Protein AF-A0A920RS33-F1 (afdb_monomer_lite)

Sequence (136 aa):
MRPFPQVVPEKVPYDQFARELVTAKGSTWKNGATVIHRDRPLTVEIGSSVSQLFLGVRLECAKCHHHPFEVWSQDDFFGFAAFFARVGHNGGLSPPISGGEELIYPKTVGVTPTWPDGGKRVAPGLAGRPVDHRSR

Radius of gyration: 17.18 Å; chains: 1; bounding box: 30×36×59 Å

Foldseek 3Di:
DDDDPPPPPPDDDLVNVLCCLLVDWFKCVVTVSCVLCLQQVQLLRSLQVSCCPRVVDRLVVQCQHDDLPALHHNLQSQLSSQVCQQWDKDDPPDRPPPVDMITTDGHPDGDRDDRPVRDDRRHRDHPSHNDPPPDD

Structure (mmCIF, N/CA/C/O backbone):
data_AF-A0A920RS33-F1
#
_entry.id   AF-A0A920RS33-F1
#
loop_
_atom_site.group_PDB
_atom_site.id
_atom_site.type_symbol
_atom_site.label_atom_id
_atom_site.label_alt_id
_atom_site.label_comp_id
_atom_site.label_asym_id
_atom_site.label_entity_id
_atom_site.label_seq_id
_atom_site.pdbx_PDB_ins_code
_atom_site.Cartn_x
_atom_site.Cartn_y
_atom_site.Cartn_z
_atom_site.occupancy
_atom_site.B_iso_or_equiv
_atom_site.auth_seq_id
_atom_site.auth_comp_id
_atom_site.auth_asym_id
_atom_site.auth_atom_id
_atom_site.pdbx_PDB_model_num
ATOM 1 N N . MET A 1 1 ? -2.711 -11.294 34.866 1.00 44.75 1 MET A N 1
ATOM 2 C CA . MET A 1 1 ? -2.501 -11.079 33.418 1.00 44.75 1 MET A CA 1
ATOM 3 C C . MET A 1 1 ? -3.534 -11.921 32.674 1.00 44.75 1 MET A C 1
ATOM 5 O O . MET A 1 1 ? -3.509 -13.131 32.850 1.00 44.75 1 MET A O 1
ATOM 9 N N . ARG A 1 2 ? -4.495 -11.334 31.948 1.00 34.12 2 ARG A N 1
ATOM 10 C CA . ARG A 1 2 ? -5.402 -12.119 31.084 1.00 34.12 2 ARG A CA 1
ATOM 11 C C . ARG A 1 2 ? -4.708 -12.326 29.727 1.00 34.12 2 ARG A C 1
ATOM 13 O O . ARG A 1 2 ? -4.130 -11.357 29.238 1.00 34.12 2 ARG A O 1
ATOM 20 N N . PRO A 1 3 ? -4.715 -13.536 29.145 1.00 44.06 3 PRO A N 1
ATOM 21 C CA . PRO A 1 3 ? -4.121 -13.775 27.834 1.00 44.06 3 PRO A CA 1
ATOM 22 C C . PRO A 1 3 ? -4.881 -12.983 26.764 1.00 44.06 3 PRO A C 1
ATOM 24 O O . PRO A 1 3 ? -6.105 -12.858 26.831 1.00 44.06 3 PRO A O 1
ATOM 27 N N . PHE A 1 4 ? -4.155 -12.433 25.789 1.00 44.94 4 PHE A N 1
ATOM 28 C CA . PHE A 1 4 ? -4.766 -11.823 24.612 1.00 44.94 4 PHE A CA 1
ATOM 29 C C . PHE A 1 4 ? -5.555 -12.902 23.860 1.00 44.94 4 PHE A C 1
ATOM 31 O O . PHE A 1 4 ? -4.963 -13.934 23.525 1.00 44.94 4 PHE A O 1
ATOM 38 N N . PRO A 1 5 ? -6.860 -12.714 23.596 1.00 46.19 5 PRO A N 1
ATOM 39 C CA . PRO A 1 5 ? -7.606 -13.667 22.792 1.00 46.19 5 PRO A CA 1
ATOM 40 C C . PRO A 1 5 ? -6.964 -13.731 21.405 1.00 46.19 5 PRO A C 1
ATOM 42 O O . PRO A 1 5 ? -6.885 -12.731 20.693 1.00 46.19 5 PRO A O 1
ATOM 45 N N . GLN A 1 6 ? -6.464 -14.910 21.042 1.00 51.12 6 GLN A N 1
ATOM 46 C CA . GLN A 1 6 ? -6.019 -15.219 19.690 1.00 51.12 6 GLN A CA 1
ATOM 47 C C . GLN A 1 6 ? -7.276 -15.307 18.816 1.00 51.12 6 GLN A C 1
ATOM 49 O O . GLN A 1 6 ? -7.865 -16.373 18.666 1.00 51.12 6 GLN A O 1
ATOM 54 N N . VAL A 1 7 ? -7.747 -14.175 18.294 1.00 51.66 7 VAL A N 1
ATOM 55 C CA . VAL A 1 7 ? -8.838 -14.159 17.314 1.00 51.66 7 VAL A CA 1
ATOM 56 C C . VAL A 1 7 ? -8.221 -14.382 15.938 1.00 51.66 7 VAL A C 1
ATOM 58 O O . VAL A 1 7 ? -8.079 -13.455 15.149 1.00 51.66 7 VAL A O 1
ATOM 61 N N . VAL A 1 8 ? -7.812 -15.617 15.659 1.00 54.25 8 VAL A N 1
ATOM 62 C CA . VAL A 1 8 ? -7.704 -16.084 14.275 1.00 54.25 8 VAL A CA 1
ATOM 63 C C . VAL A 1 8 ? -8.907 -16.997 14.084 1.00 54.25 8 VAL A C 1
ATOM 65 O O . VAL A 1 8 ? -8.882 -18.130 14.564 1.00 54.25 8 VAL A O 1
ATOM 68 N N . PRO A 1 9 ? -10.016 -16.507 13.502 1.00 55.97 9 PRO A N 1
ATOM 69 C CA . PRO A 1 9 ? -11.164 -17.358 13.258 1.00 55.97 9 PRO A CA 1
ATOM 70 C C . PRO A 1 9 ? -10.711 -18.479 12.327 1.00 55.97 9 PRO A C 1
ATOM 72 O O . PRO A 1 9 ? -10.144 -18.224 11.267 1.00 55.97 9 PRO A O 1
ATOM 75 N N . GLU A 1 10 ? -10.974 -19.717 12.722 1.00 64.06 10 GLU A N 1
ATOM 76 C CA . GLU A 1 10 ? -10.460 -20.944 12.100 1.00 64.06 10 GLU A CA 1
ATOM 77 C C . GLU A 1 10 ? -10.916 -21.147 10.633 1.00 64.06 10 GLU A C 1
ATOM 79 O O . GLU A 1 10 ? -10.614 -22.170 10.027 1.00 64.06 10 GLU A O 1
ATOM 84 N N . LYS A 1 11 ? -11.668 -20.196 10.046 1.00 75.56 11 LYS A N 1
ATOM 85 C CA . LYS A 1 11 ? -12.292 -20.277 8.713 1.00 75.56 11 LYS A CA 1
ATOM 86 C C . LYS A 1 11 ? -12.509 -18.914 8.029 1.00 75.56 11 LYS A C 1
ATOM 88 O O . LYS A 1 11 ? -13.571 -18.698 7.452 1.00 75.56 11 LYS A O 1
ATOM 93 N N . VAL A 1 12 ? -11.563 -17.972 8.089 1.00 84.56 12 VAL A N 1
ATOM 94 C CA . VAL A 1 12 ? -11.638 -16.778 7.216 1.00 84.56 12 VAL A CA 1
ATOM 95 C C . VAL A 1 12 ? -11.041 -17.129 5.848 1.00 84.56 12 VAL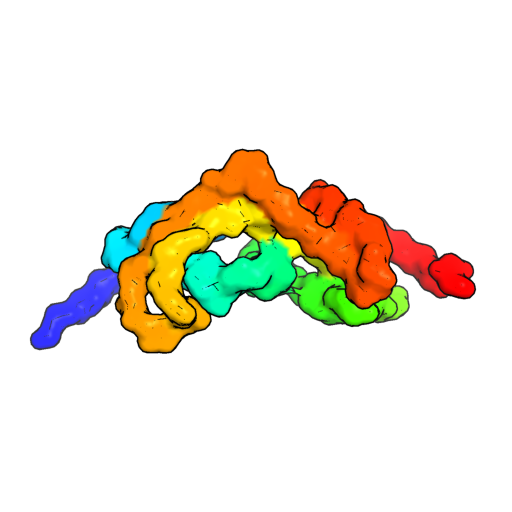 A C 1
ATOM 97 O O . VAL A 1 12 ? -9.876 -17.531 5.797 1.00 84.56 12 VAL A O 1
ATOM 100 N N . PRO A 1 13 ? -11.790 -16.999 4.736 1.00 93.19 13 PRO A N 1
ATOM 101 C CA . PRO A 1 13 ? -11.219 -17.112 3.399 1.00 93.19 13 PRO A CA 1
ATOM 102 C C . PRO A 1 13 ? -10.048 -16.144 3.217 1.00 93.19 13 PRO A C 1
ATOM 104 O O . PRO A 1 13 ? -10.088 -15.007 3.688 1.00 93.19 13 PRO A O 1
ATOM 107 N N . TYR A 1 14 ? -8.993 -16.585 2.533 1.00 90.19 14 TYR A N 1
ATOM 108 C CA . TYR A 1 14 ? -7.769 -15.794 2.397 1.00 90.19 14 TYR A CA 1
ATOM 109 C C . TYR A 1 14 ? -8.014 -14.413 1.770 1.00 90.19 14 TYR A C 1
ATOM 111 O O . TYR A 1 14 ? -7.447 -13.421 2.223 1.00 90.19 14 TYR A O 1
ATOM 119 N N . ASP A 1 15 ? -8.896 -14.327 0.771 1.00 92.88 15 ASP A N 1
ATOM 120 C CA . ASP A 1 15 ? -9.267 -13.067 0.125 1.00 92.88 15 ASP A CA 1
ATOM 121 C C . ASP A 1 15 ? -9.949 -12.106 1.104 1.00 92.88 15 ASP A C 1
ATOM 123 O O . ASP A 1 15 ? -9.680 -10.905 1.082 1.00 92.88 15 ASP A O 1
ATOM 127 N N . GLN A 1 16 ? -10.798 -12.630 1.991 1.00 92.75 16 GLN A N 1
ATOM 128 C CA . GLN A 1 16 ? -11.452 -11.841 3.021 1.00 92.75 16 GLN A CA 1
ATOM 129 C C . GLN A 1 16 ? -10.429 -11.339 4.039 1.00 92.75 16 GLN A C 1
ATOM 131 O O . GLN A 1 16 ? -10.413 -10.146 4.330 1.00 92.75 16 GLN A O 1
ATOM 136 N N . PHE A 1 17 ? -9.541 -12.213 4.515 1.00 91.94 17 PHE A N 1
ATOM 137 C CA . PHE A 1 17 ? -8.476 -11.841 5.445 1.00 91.94 17 PHE A CA 1
ATOM 138 C C . PHE A 1 17 ? -7.562 -10.753 4.859 1.00 91.94 17 PHE A C 1
ATOM 140 O O . PHE A 1 17 ? -7.340 -9.713 5.483 1.00 91.94 17 PHE A O 1
ATOM 147 N N . ALA A 1 18 ? -7.080 -10.948 3.628 1.00 93.94 18 ALA A N 1
ATOM 148 C CA . ALA A 1 18 ? -6.235 -9.978 2.940 1.00 93.94 18 ALA A CA 1
ATOM 149 C C . ALA A 1 18 ? -6.972 -8.650 2.717 1.00 93.94 18 ALA A C 1
ATOM 151 O O . ALA A 1 18 ? -6.421 -7.582 2.984 1.00 93.94 18 ALA A O 1
ATOM 152 N N . ARG A 1 19 ? -8.239 -8.698 2.282 1.00 93.81 19 ARG A N 1
ATOM 153 C CA . ARG A 1 19 ? -9.066 -7.503 2.077 1.00 93.81 19 ARG A CA 1
ATOM 154 C C . ARG A 1 19 ? -9.264 -6.730 3.377 1.00 93.81 19 ARG A C 1
ATOM 156 O O . ARG A 1 19 ? -9.119 -5.510 3.366 1.00 93.81 19 ARG A O 1
ATOM 163 N N . GLU A 1 20 ? -9.569 -7.408 4.479 1.00 93.44 20 GLU A N 1
ATOM 164 C CA . GLU A 1 20 ? -9.777 -6.778 5.788 1.00 93.44 20 GLU A CA 1
ATOM 165 C C . GLU A 1 20 ? -8.518 -6.059 6.288 1.00 93.44 20 GLU A C 1
ATOM 167 O O . GLU A 1 20 ? -8.617 -4.929 6.767 1.00 93.44 20 GLU A O 1
ATOM 172 N N . LEU A 1 21 ? -7.334 -6.655 6.108 1.00 93.62 21 LEU A N 1
ATOM 173 C CA . LEU A 1 21 ? -6.067 -6.029 6.492 1.00 93.62 21 LEU A CA 1
ATOM 174 C C . LEU A 1 21 ? -5.671 -4.878 5.560 1.00 93.62 21 LEU A C 1
ATOM 176 O O . LEU A 1 21 ? -5.396 -3.771 6.019 1.00 93.62 21 LEU A O 1
ATOM 180 N N . VAL A 1 22 ? -5.671 -5.105 4.244 1.00 94.31 22 VAL A N 1
ATOM 181 C CA . VAL A 1 22 ? -5.216 -4.112 3.255 1.00 94.31 22 VAL A CA 1
ATOM 182 C C . VAL A 1 22 ? -6.122 -2.880 3.239 1.00 94.31 22 VAL A C 1
ATOM 184 O O . VAL A 1 22 ? -5.640 -1.764 3.049 1.00 94.31 22 VAL A O 1
ATOM 187 N N . THR A 1 23 ? -7.425 -3.047 3.480 1.00 94.19 23 THR A N 1
ATOM 188 C CA . THR A 1 23 ? -8.399 -1.938 3.473 1.00 94.19 23 THR A CA 1
ATOM 189 C C . THR A 1 23 ? -8.712 -1.381 4.866 1.00 94.19 23 THR A C 1
ATOM 191 O O . THR A 1 23 ? -9.617 -0.551 5.008 1.00 94.19 23 THR A O 1
ATOM 194 N N . ALA A 1 24 ? -7.966 -1.805 5.894 1.00 94.38 24 ALA A N 1
ATOM 195 C CA . ALA A 1 24 ? -8.161 -1.354 7.265 1.00 94.38 24 ALA A CA 1
ATOM 196 C C . ALA A 1 24 ? -8.089 0.177 7.379 1.00 94.38 24 ALA A C 1
ATOM 198 O O . ALA A 1 24 ? -7.178 0.828 6.869 1.00 94.38 24 ALA A O 1
ATOM 199 N N . LYS A 1 2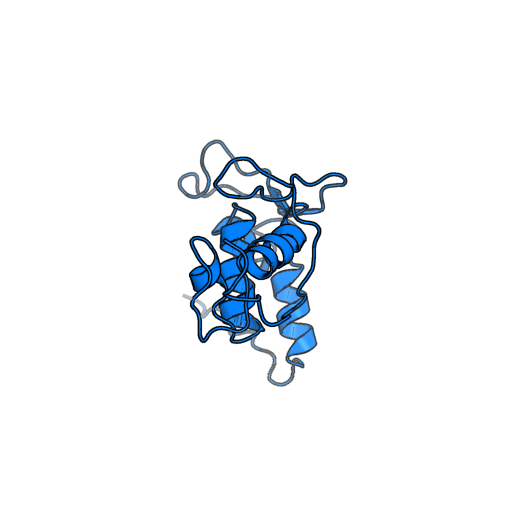5 ? -9.060 0.750 8.092 1.00 94.19 25 LYS A N 1
ATOM 200 C CA . LYS A 1 25 ? -9.199 2.192 8.324 1.00 94.19 25 LYS A CA 1
ATOM 201 C C . LYS A 1 25 ? -9.675 2.480 9.746 1.00 94.19 25 LYS A C 1
ATOM 203 O O . LYS A 1 25 ? -10.148 1.581 10.448 1.00 94.19 25 LYS A O 1
ATOM 208 N N . GLY A 1 26 ? -9.613 3.746 10.136 1.00 93.00 26 GLY A N 1
ATOM 209 C CA . GLY A 1 26 ? -9.982 4.229 11.459 1.00 93.00 26 GLY A CA 1
ATOM 210 C C . GLY A 1 26 ? -8.781 4.331 12.392 1.00 93.00 26 GLY A C 1
ATOM 211 O O . GLY A 1 26 ? -7.647 4.473 11.948 1.00 93.00 26 GLY A O 1
ATOM 212 N N . SER A 1 27 ? -9.063 4.303 13.690 1.00 91.00 27 SER A N 1
ATOM 213 C CA . SER A 1 27 ? -8.077 4.511 14.750 1.00 91.00 27 SER A CA 1
ATOM 214 C C . SER A 1 27 ? -7.152 3.314 14.933 1.00 91.00 27 SER A C 1
ATOM 216 O O . SER A 1 27 ? -7.624 2.184 15.065 1.00 91.00 27 SER A O 1
ATOM 218 N N . THR A 1 28 ? -5.855 3.583 15.061 1.00 88.50 28 THR A N 1
ATOM 219 C CA . THR A 1 28 ? -4.830 2.594 15.429 1.00 88.50 28 THR A CA 1
ATOM 220 C C . THR A 1 28 ? -4.989 2.036 16.840 1.00 88.50 28 THR A C 1
ATOM 222 O O . THR A 1 28 ? -4.454 0.970 17.133 1.00 88.50 28 THR A O 1
ATOM 225 N N . TRP A 1 29 ? -5.764 2.691 17.706 1.00 88.94 29 TRP A N 1
ATOM 226 C CA . TRP A 1 29 ? -6.082 2.195 19.049 1.00 88.94 29 TRP A CA 1
ATOM 227 C C . TRP A 1 29 ? -7.324 1.304 19.074 1.00 88.94 29 TRP A C 1
ATOM 229 O O . TRP A 1 29 ? -7.438 0.423 19.923 1.00 88.94 29 TRP A O 1
ATOM 239 N N . LYS A 1 30 ? -8.265 1.525 18.150 1.00 90.44 30 LYS A N 1
ATOM 240 C CA . LYS A 1 30 ? -9.531 0.775 18.087 1.00 90.44 30 LYS A CA 1
ATOM 241 C C . LYS A 1 30 ? -9.508 -0.356 17.065 1.00 90.44 30 LYS A C 1
ATOM 243 O O . LYS A 1 30 ? -10.246 -1.323 17.215 1.00 90.44 30 LYS A O 1
ATOM 248 N N . ASN A 1 31 ? -8.687 -0.232 16.026 1.00 91.06 31 ASN A N 1
ATOM 249 C CA . ASN A 1 31 ? -8.568 -1.195 14.943 1.00 91.06 31 ASN A CA 1
ATOM 250 C C . ASN A 1 31 ? -7.093 -1.542 14.700 1.00 91.06 31 ASN A C 1
ATOM 252 O O . ASN A 1 31 ? -6.405 -0.863 13.937 1.00 91.06 31 ASN A O 1
ATOM 256 N N . GLY A 1 32 ? -6.622 -2.633 15.307 1.00 88.50 32 GLY A N 1
ATOM 257 C CA . GLY A 1 32 ? -5.228 -3.076 15.191 1.00 88.50 32 GLY A CA 1
ATOM 258 C C . GLY A 1 32 ? -4.780 -3.387 13.758 1.00 88.50 32 GLY A C 1
ATOM 259 O O . GLY A 1 32 ? -3.602 -3.239 13.450 1.00 88.50 32 GLY A O 1
ATOM 260 N N . ALA A 1 33 ? -5.701 -3.728 12.849 1.00 90.69 33 ALA A N 1
ATOM 261 C CA . ALA A 1 33 ? -5.365 -3.975 11.445 1.00 90.69 33 ALA A CA 1
ATOM 262 C C . ALA A 1 33 ? -4.811 -2.724 10.737 1.00 90.69 33 ALA A C 1
ATOM 264 O O . ALA A 1 33 ? -4.040 -2.842 9.791 1.00 90.69 33 ALA A O 1
ATOM 265 N N . THR A 1 34 ? -5.144 -1.519 11.218 1.00 90.56 34 THR A N 1
ATOM 266 C CA . THR A 1 34 ? -4.650 -0.253 10.642 1.00 90.56 34 THR A CA 1
ATOM 267 C C . THR A 1 34 ? -3.149 -0.029 10.847 1.00 90.56 34 THR A C 1
ATOM 269 O O . THR A 1 34 ? -2.559 0.807 10.160 1.00 90.56 34 THR A O 1
ATOM 272 N N . VAL A 1 35 ? -2.503 -0.798 11.734 1.00 87.44 35 VAL A N 1
ATOM 273 C CA . VAL A 1 35 ? -1.056 -0.715 11.992 1.00 87.44 35 VAL A CA 1
ATOM 274 C C . VAL A 1 35 ? -0.230 -1.022 10.739 1.00 87.44 35 VAL A C 1
ATOM 276 O O . VAL A 1 35 ? 0.847 -0.453 10.580 1.00 87.44 35 VAL A O 1
ATOM 279 N N . ILE A 1 36 ? -0.759 -1.827 9.807 1.00 88.19 36 ILE A N 1
ATOM 280 C CA . ILE A 1 36 ? -0.093 -2.100 8.525 1.00 88.19 36 ILE A CA 1
ATOM 281 C C . ILE A 1 36 ? 0.214 -0.812 7.747 1.00 88.19 36 ILE A C 1
ATOM 283 O O . ILE A 1 36 ? 1.272 -0.706 7.135 1.00 88.19 36 ILE A O 1
ATOM 287 N N . HIS A 1 37 ? -0.680 0.180 7.821 1.00 89.19 37 HIS A N 1
ATOM 288 C CA . HIS A 1 37 ? -0.515 1.481 7.174 1.00 89.19 37 HIS A CA 1
ATOM 289 C C . HIS A 1 37 ? 0.321 2.424 8.041 1.00 89.19 37 HIS A C 1
ATOM 291 O O . HIS A 1 37 ? 1.176 3.131 7.520 1.00 89.19 37 HIS A O 1
ATOM 297 N N . ARG A 1 38 ? 0.122 2.408 9.366 1.00 83.38 38 ARG A N 1
ATOM 298 C CA . ARG A 1 38 ? 0.861 3.259 10.317 1.00 83.38 38 ARG A CA 1
ATOM 299 C C . ARG A 1 38 ? 2.377 3.073 10.218 1.00 83.38 38 ARG A C 1
ATOM 301 O O . ARG A 1 38 ? 3.119 4.047 10.176 1.00 83.38 38 ARG A O 1
ATOM 308 N N . ASP A 1 39 ? 2.832 1.822 10.191 1.00 79.38 39 ASP A N 1
ATOM 309 C CA . ASP A 1 39 ? 4.264 1.503 10.212 1.00 79.38 39 ASP A CA 1
ATOM 310 C C . ASP A 1 39 ? 4.925 1.669 8.831 1.00 79.38 39 ASP A C 1
ATOM 312 O O . ASP A 1 39 ? 6.149 1.605 8.732 1.00 79.38 39 ASP A O 1
ATOM 316 N N . ARG A 1 40 ? 4.125 1.866 7.771 1.00 81.25 40 ARG A N 1
ATOM 317 C C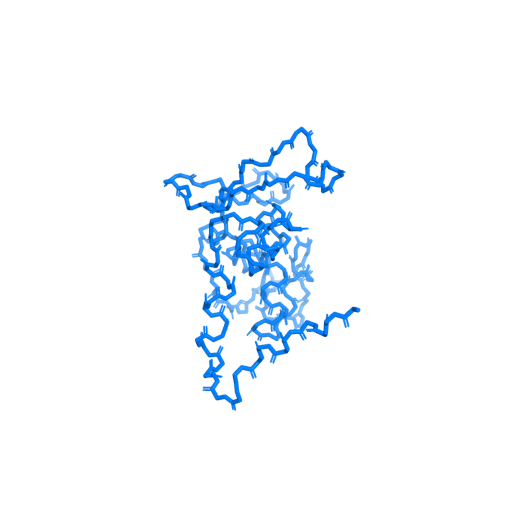A . ARG A 1 40 ? 4.546 1.999 6.366 1.00 81.25 40 ARG A CA 1
ATOM 318 C C . ARG A 1 40 ? 3.856 3.199 5.699 1.00 81.25 40 ARG A C 1
ATOM 320 O O . ARG A 1 40 ? 3.103 3.016 4.741 1.00 81.25 40 ARG A O 1
ATOM 327 N N . PRO A 1 41 ? 4.080 4.431 6.188 1.00 77.69 41 PRO A N 1
ATOM 328 C CA . PRO A 1 41 ? 3.328 5.604 5.742 1.00 77.69 41 PRO A CA 1
ATOM 329 C C . PRO A 1 41 ? 3.661 6.024 4.301 1.00 77.69 41 PRO A C 1
ATOM 331 O O . PRO A 1 41 ? 2.910 6.782 3.684 1.00 77.69 41 PRO A O 1
ATOM 334 N N . LEU A 1 42 ? 4.789 5.564 3.744 1.00 86.38 42 LEU A N 1
ATOM 335 C CA . LEU A 1 42 ? 5.149 5.840 2.358 1.00 86.38 42 LEU A CA 1
ATOM 336 C C . LEU A 1 42 ? 4.461 4.856 1.408 1.00 86.38 42 LEU A C 1
ATOM 338 O O . LEU A 1 42 ? 4.579 3.641 1.549 1.00 86.38 42 LEU A O 1
ATOM 342 N N . THR A 1 43 ? 3.849 5.389 0.351 1.00 89.25 43 THR A N 1
ATOM 343 C CA . THR A 1 43 ? 3.146 4.644 -0.708 1.00 89.25 43 THR A CA 1
ATOM 344 C C . THR A 1 43 ? 3.940 3.446 -1.255 1.00 89.25 43 THR A C 1
ATOM 346 O O . THR A 1 43 ? 3.391 2.370 -1.487 1.00 89.25 43 THR A O 1
ATOM 349 N N . VAL A 1 44 ? 5.254 3.611 -1.435 1.00 90.38 44 VAL A N 1
ATOM 350 C CA . VAL A 1 44 ? 6.156 2.559 -1.934 1.00 90.38 44 VAL A CA 1
ATOM 351 C C . VAL A 1 44 ? 6.487 1.494 -0.886 1.00 90.38 44 VAL A C 1
ATOM 353 O O . VAL A 1 44 ? 6.728 0.342 -1.242 1.00 90.38 44 VAL A O 1
ATOM 356 N N . GLU A 1 45 ? 6.480 1.842 0.401 1.00 91.81 45 GLU A N 1
ATOM 357 C CA . GLU A 1 45 ? 6.771 0.908 1.493 1.00 91.81 45 GLU A CA 1
ATOM 358 C C . GLU A 1 45 ? 5.594 -0.032 1.731 1.00 91.81 45 GLU A C 1
ATOM 360 O O . GLU A 1 45 ? 5.787 -1.247 1.778 1.00 91.81 45 GLU A O 1
ATOM 365 N N . ILE A 1 46 ? 4.374 0.511 1.811 1.00 92.69 46 ILE A N 1
ATOM 366 C CA . ILE A 1 46 ? 3.166 -0.306 1.947 1.00 92.69 46 ILE A CA 1
ATOM 367 C C . ILE A 1 46 ? 2.944 -1.179 0.706 1.00 92.69 46 ILE A C 1
ATOM 369 O O . ILE A 1 46 ? 2.637 -2.360 0.848 1.00 92.69 46 ILE A O 1
ATOM 373 N N . GLY A 1 47 ? 3.199 -0.663 -0.504 1.00 93.31 47 GLY A N 1
ATOM 374 C CA . GLY A 1 47 ? 3.162 -1.467 -1.730 1.00 93.31 47 GLY A CA 1
ATOM 375 C C . GLY A 1 47 ? 4.164 -2.629 -1.701 1.00 93.31 47 GLY A C 1
ATOM 376 O O . GLY A 1 47 ? 3.820 -3.768 -2.022 1.00 93.31 47 GLY A O 1
ATOM 377 N N . SER A 1 48 ? 5.388 -2.389 -1.229 1.00 94.12 48 SER A N 1
ATOM 378 C CA . SER A 1 48 ? 6.386 -3.456 -1.057 1.00 94.12 48 SER A CA 1
ATOM 379 C C . SER A 1 48 ? 5.908 -4.512 -0.055 1.00 94.12 48 SER A C 1
ATOM 381 O O . SER A 1 48 ? 5.925 -5.705 -0.353 1.00 94.12 48 SER A O 1
ATOM 383 N N . SER A 1 49 ? 5.394 -4.089 1.104 1.00 94.38 49 SER A N 1
ATOM 384 C CA . SER A 1 49 ? 4.871 -5.007 2.119 1.00 94.38 49 SER A CA 1
ATOM 385 C C . SER A 1 49 ? 3.677 -5.817 1.623 1.00 94.38 49 SER A C 1
ATOM 387 O O . SER A 1 49 ? 3.658 -7.030 1.807 1.00 94.38 49 SER A O 1
ATOM 389 N N . VAL A 1 50 ? 2.696 -5.187 0.971 1.00 95.12 50 VAL A N 1
ATOM 390 C CA . VAL A 1 50 ? 1.494 -5.888 0.502 1.00 95.12 50 VAL A CA 1
ATOM 391 C C . VAL A 1 50 ? 1.823 -6.871 -0.619 1.00 95.12 50 VAL A C 1
ATOM 393 O O . VAL A 1 50 ? 1.317 -7.992 -0.595 1.00 95.12 50 VAL A O 1
ATOM 396 N N . SER A 1 51 ? 2.700 -6.505 -1.559 1.00 94.81 51 SER A N 1
ATOM 397 C CA . SER A 1 51 ? 3.123 -7.432 -2.620 1.00 94.81 51 SER A CA 1
ATOM 398 C C . SER A 1 51 ? 3.802 -8.676 -2.045 1.00 94.81 51 SER A C 1
ATOM 400 O O . SER A 1 51 ? 3.438 -9.800 -2.395 1.00 94.81 51 SER A O 1
ATOM 402 N N . GLN A 1 52 ? 4.708 -8.497 -1.084 1.00 94.38 52 GLN A N 1
ATOM 403 C CA . GLN A 1 52 ? 5.415 -9.618 -0.480 1.00 94.38 52 GLN A CA 1
ATOM 404 C C . GLN A 1 52 ? 4.508 -10.476 0.414 1.00 94.38 52 GLN A C 1
ATOM 406 O O . GLN A 1 52 ? 4.575 -11.701 0.343 1.00 94.38 52 GLN A O 1
ATOM 411 N N . LEU A 1 53 ? 3.678 -9.855 1.257 1.00 93.44 53 LEU A N 1
ATOM 412 C CA . LEU A 1 53 ? 2.871 -10.562 2.259 1.00 93.44 53 LEU A CA 1
ATOM 413 C C . LEU A 1 53 ? 1.628 -11.233 1.668 1.00 93.44 53 LEU A C 1
ATOM 415 O O . LEU A 1 53 ? 1.255 -12.309 2.130 1.00 93.44 53 LEU A O 1
ATOM 419 N N . PHE A 1 54 ? 0.986 -10.606 0.675 1.00 94.38 54 PHE A N 1
ATOM 420 C CA . PHE A 1 54 ? -0.315 -11.061 0.174 1.00 94.38 54 PHE A CA 1
ATOM 421 C C . PHE A 1 54 ? -0.305 -11.586 -1.261 1.00 94.38 54 PHE A C 1
ATOM 423 O O . PHE A 1 54 ? -1.207 -12.325 -1.642 1.00 94.38 54 PHE A O 1
ATOM 430 N N . LEU A 1 55 ? 0.698 -11.223 -2.063 1.00 92.31 55 LEU A N 1
ATOM 431 C CA . LEU A 1 55 ? 0.826 -11.721 -3.438 1.00 92.31 55 LEU A CA 1
ATOM 432 C C . LEU A 1 55 ? 1.966 -12.735 -3.587 1.00 92.31 55 LEU A C 1
ATOM 434 O O . LEU A 1 55 ? 2.050 -13.406 -4.609 1.00 92.31 55 LEU A O 1
ATOM 438 N N . GLY A 1 56 ? 2.854 -12.844 -2.592 1.00 92.69 56 GLY A N 1
ATOM 439 C CA . GLY A 1 56 ? 4.055 -13.679 -2.678 1.00 92.69 56 GLY A CA 1
ATOM 440 C C . GLY A 1 56 ? 5.084 -13.165 -3.694 1.00 92.69 56 GLY A C 1
ATOM 441 O O . GLY A 1 56 ? 5.981 -13.909 -4.081 1.00 92.69 56 GLY A O 1
ATOM 442 N N . VAL A 1 57 ? 4.972 -11.903 -4.122 1.00 91.44 57 VAL A N 1
ATOM 443 C CA . VAL A 1 57 ? 5.829 -11.286 -5.143 1.00 91.44 57 VAL A CA 1
ATOM 444 C C . VAL A 1 57 ? 6.721 -10.228 -4.503 1.00 91.44 57 VAL A C 1
ATOM 446 O O . VAL A 1 57 ? 6.243 -9.332 -3.813 1.00 91.44 57 VAL A O 1
ATOM 449 N N . ARG A 1 58 ? 8.031 -10.290 -4.759 1.00 91.25 58 ARG A N 1
ATOM 450 C CA . ARG A 1 58 ? 8.998 -9.289 -4.282 1.00 91.25 58 ARG A CA 1
ATOM 451 C C . ARG A 1 58 ? 9.178 -8.170 -5.308 1.00 91.25 58 ARG A C 1
ATOM 453 O O . ARG A 1 58 ? 10.188 -8.119 -6.001 1.00 91.25 58 ARG A O 1
ATOM 460 N N . LEU A 1 59 ? 8.216 -7.249 -5.384 1.00 92.25 59 LEU A N 1
ATOM 461 C CA . LEU A 1 59 ? 8.310 -6.112 -6.313 1.00 92.25 59 LEU A CA 1
ATOM 462 C C . LEU A 1 59 ? 9.427 -5.120 -5.944 1.00 92.25 59 LEU A C 1
ATOM 464 O O . LEU A 1 59 ? 9.915 -4.406 -6.813 1.00 92.25 59 LEU A O 1
ATOM 468 N N . GLU A 1 60 ? 9.859 -5.075 -4.678 1.00 91.38 60 GLU A N 1
ATOM 469 C CA . GLU A 1 60 ? 10.879 -4.130 -4.195 1.00 91.38 60 GLU A CA 1
ATOM 470 C C . GLU A 1 60 ? 12.208 -4.218 -4.964 1.00 91.38 60 GLU A C 1
ATOM 472 O O . GLU A 1 60 ? 12.893 -3.209 -5.120 1.00 91.38 60 GLU A O 1
ATOM 477 N N . CYS A 1 61 ? 12.546 -5.381 -5.531 1.00 90.56 61 CYS A N 1
ATOM 478 C CA . CYS A 1 61 ? 13.722 -5.538 -6.389 1.00 90.56 61 CYS A CA 1
ATOM 479 C C . CYS A 1 61 ? 13.678 -4.605 -7.613 1.00 90.56 61 CYS A C 1
ATOM 481 O O . CYS A 1 61 ? 14.701 -4.039 -7.993 1.00 90.56 61 CYS A O 1
ATOM 483 N N . ALA A 1 62 ? 12.487 -4.381 -8.179 1.00 89.75 62 ALA A N 1
ATOM 484 C CA . ALA A 1 62 ? 12.284 -3.530 -9.348 1.00 89.75 62 ALA A CA 1
ATOM 485 C C . ALA A 1 62 ? 12.252 -2.022 -9.024 1.00 89.75 62 ALA A C 1
ATOM 487 O O . ALA A 1 62 ? 12.305 -1.191 -9.936 1.00 89.75 62 ALA A O 1
ATOM 488 N N . LYS A 1 63 ? 12.231 -1.645 -7.734 1.00 88.75 63 LYS A N 1
ATOM 489 C CA . LYS A 1 63 ? 12.201 -0.246 -7.266 1.00 88.75 63 LYS A CA 1
ATOM 490 C C . LYS A 1 63 ? 13.318 0.605 -7.862 1.00 88.75 63 LYS A C 1
ATOM 492 O O . LYS A 1 63 ? 13.098 1.769 -8.179 1.00 88.75 63 LYS A O 1
ATOM 497 N N . CYS A 1 64 ? 14.511 0.025 -7.984 1.00 86.69 64 CYS A N 1
ATOM 498 C CA . CYS A 1 64 ? 15.710 0.740 -8.420 1.00 86.69 64 CYS A CA 1
ATOM 499 C C . CYS A 1 64 ? 16.096 0.404 -9.863 1.00 86.69 64 CYS A C 1
ATOM 501 O O . CYS A 1 64 ? 16.494 1.295 -10.610 1.00 86.69 64 CYS A O 1
ATOM 503 N N . HIS A 1 65 ? 15.953 -0.855 -10.281 1.00 86.38 65 HIS A N 1
ATOM 504 C CA . HIS A 1 65 ? 16.193 -1.282 -11.658 1.00 86.38 65 HIS A CA 1
ATOM 505 C C . HIS A 1 65 ? 15.451 -2.583 -11.964 1.00 86.38 65 HIS A C 1
ATOM 507 O O . HIS A 1 65 ? 15.185 -3.380 -11.074 1.00 86.38 65 HIS A O 1
ATOM 513 N N . HIS A 1 66 ? 15.159 -2.817 -13.240 1.00 81.00 66 HIS A N 1
ATOM 514 C CA . HIS A 1 66 ? 14.626 -4.092 -13.700 1.00 81.00 66 HIS A CA 1
ATOM 515 C C . HIS A 1 66 ? 15.760 -5.108 -13.890 1.00 81.00 66 HIS A C 1
ATOM 517 O O . HIS A 1 66 ? 16.752 -4.805 -14.556 1.00 81.00 66 HIS A O 1
ATOM 523 N N . HIS A 1 67 ? 15.620 -6.301 -13.313 1.00 82.50 67 HIS A N 1
ATOM 524 C CA . HIS A 1 67 ? 16.565 -7.391 -13.532 1.00 82.50 67 HIS A CA 1
ATOM 525 C C . HIS A 1 67 ? 16.215 -8.135 -14.836 1.00 82.50 67 HIS A C 1
ATOM 527 O O . HIS A 1 67 ? 15.046 -8.454 -15.021 1.00 82.50 67 HIS A O 1
ATOM 533 N N . PRO A 1 68 ? 17.177 -8.483 -15.714 1.00 82.38 68 PRO A N 1
ATOM 534 C CA . PRO A 1 68 ? 16.886 -9.060 -17.037 1.00 82.38 68 PRO A CA 1
ATOM 535 C C . PRO A 1 68 ? 16.074 -10.364 -17.048 1.00 82.38 68 PRO A C 1
ATOM 537 O O . PRO A 1 68 ? 15.477 -10.704 -18.061 1.00 82.38 68 PRO A O 1
ATOM 540 N N . PHE A 1 69 ? 16.079 -11.116 -15.946 1.00 82.94 69 PHE A N 1
ATOM 541 C CA . PHE A 1 69 ? 15.341 -12.382 -15.814 1.00 82.94 69 PHE A CA 1
ATOM 542 C C . PHE A 1 69 ? 14.065 -12.265 -14.976 1.00 82.94 69 PHE A C 1
ATOM 544 O O . PHE A 1 69 ? 13.450 -13.275 -14.651 1.00 82.94 69 PHE A O 1
ATOM 551 N N . GLU A 1 70 ? 13.700 -11.050 -14.581 1.00 84.62 70 GLU A N 1
ATOM 552 C CA . GLU A 1 70 ? 12.477 -10.781 -13.837 1.00 84.62 70 GLU A CA 1
ATOM 553 C C . GLU A 1 70 ? 11.354 -10.408 -14.815 1.00 84.62 70 GLU A C 1
ATOM 555 O O . GLU A 1 70 ? 11.611 -9.891 -15.898 1.00 84.62 70 GLU A O 1
ATOM 560 N N . VAL A 1 71 ? 10.099 -10.671 -14.456 1.00 86.94 71 VAL A N 1
ATOM 561 C CA . VAL A 1 71 ? 8.931 -10.256 -15.255 1.00 86.94 71 VAL A CA 1
ATOM 562 C C . VAL A 1 71 ? 8.397 -8.894 -14.818 1.00 86.94 71 VAL A C 1
ATOM 564 O O . VAL A 1 71 ? 7.725 -8.214 -15.588 1.00 86.94 71 VAL A O 1
ATOM 567 N N . TRP A 1 72 ? 8.715 -8.483 -13.590 1.00 88.31 72 TRP A N 1
ATOM 568 C CA . TRP A 1 72 ? 8.271 -7.226 -12.997 1.00 88.31 72 TRP A CA 1
ATOM 569 C C . TRP A 1 72 ? 9.206 -6.069 -13.339 1.00 88.31 72 TRP A C 1
ATOM 571 O O . TRP A 1 72 ? 10.395 -6.059 -13.005 1.00 88.31 72 TRP A O 1
ATOM 581 N N . SER A 1 73 ? 8.647 -5.060 -13.994 1.00 87.44 73 SER A N 1
ATOM 582 C CA . SER A 1 73 ? 9.322 -3.810 -14.318 1.00 87.44 73 SER A CA 1
ATOM 583 C C . SER A 1 73 ? 9.322 -2.826 -13.150 1.00 87.44 73 SER A C 1
ATOM 585 O O . SER A 1 73 ? 8.579 -2.951 -12.174 1.00 87.44 73 SER A O 1
ATOM 587 N N . GLN A 1 74 ? 10.131 -1.777 -13.285 1.00 87.12 74 GLN A N 1
ATOM 588 C CA . GLN A 1 74 ? 10.045 -0.626 -12.393 1.00 87.12 74 GLN A CA 1
ATOM 589 C C . GLN A 1 74 ? 8.671 0.067 -12.482 1.00 87.12 74 GLN A C 1
ATOM 591 O O . GLN A 1 74 ? 8.149 0.520 -11.463 1.00 87.12 74 GLN A O 1
ATOM 596 N N . ASP A 1 75 ? 8.044 0.077 -13.665 1.00 86.44 75 ASP A N 1
ATOM 597 C CA . ASP A 1 75 ? 6.675 0.573 -13.839 1.00 86.44 75 ASP A CA 1
ATOM 598 C C . ASP A 1 75 ? 5.660 -0.266 -13.054 1.00 86.44 75 ASP A C 1
ATOM 600 O O . ASP A 1 75 ? 4.747 0.296 -12.457 1.00 86.44 75 ASP A O 1
ATOM 604 N N . ASP A 1 76 ? 5.838 -1.587 -12.977 1.00 89.38 76 ASP A N 1
ATOM 605 C CA . ASP A 1 76 ? 4.980 -2.459 -12.168 1.00 89.38 76 ASP A CA 1
ATOM 606 C C . ASP A 1 76 ? 5.144 -2.173 -10.674 1.00 89.38 76 ASP A C 1
ATOM 608 O O . ASP A 1 76 ? 4.156 -2.131 -9.942 1.00 89.38 76 ASP A O 1
ATOM 612 N N . PHE A 1 77 ? 6.373 -1.920 -10.211 1.00 91.56 77 PHE A N 1
ATOM 613 C CA . PHE A 1 77 ? 6.613 -1.538 -8.820 1.00 91.56 77 PHE A CA 1
ATOM 614 C C . PHE A 1 77 ? 5.883 -0.237 -8.458 1.00 91.56 77 PHE A C 1
ATOM 616 O O . PHE A 1 77 ? 5.116 -0.193 -7.490 1.00 91.56 77 PHE A O 1
ATOM 623 N N . PHE A 1 78 ? 6.098 0.829 -9.234 1.00 90.31 78 PHE A N 1
ATOM 624 C CA . PHE A 1 78 ? 5.493 2.130 -8.946 1.00 90.31 78 PHE A CA 1
ATOM 625 C C . PHE A 1 78 ? 3.987 2.154 -9.225 1.00 90.31 78 PHE A C 1
ATOM 627 O O . PHE A 1 78 ? 3.244 2.796 -8.480 1.00 90.31 78 PHE A O 1
ATOM 634 N N . GLY A 1 79 ? 3.523 1.416 -10.233 1.00 91.06 79 GLY A N 1
ATOM 635 C CA . GLY A 1 79 ? 2.107 1.223 -10.529 1.00 91.06 79 GLY A CA 1
ATOM 636 C C . GLY A 1 79 ? 1.394 0.460 -9.420 1.00 91.06 79 GLY A C 1
ATOM 637 O O . GLY A 1 79 ? 0.306 0.855 -9.003 1.00 91.06 79 GLY A O 1
ATOM 638 N N . PHE A 1 80 ? 2.019 -0.568 -8.847 1.00 92.88 80 PHE A N 1
ATOM 639 C CA . PHE A 1 80 ? 1.446 -1.258 -7.698 1.00 92.88 80 PHE A CA 1
ATOM 640 C C . PHE A 1 80 ? 1.408 -0.361 -6.461 1.00 92.88 80 PHE A C 1
ATOM 642 O O . PHE A 1 80 ? 0.377 -0.240 -5.799 1.00 92.88 80 PHE A O 1
ATOM 649 N N . ALA A 1 81 ? 2.512 0.330 -6.172 1.00 92.62 81 ALA A N 1
ATOM 650 C CA . ALA A 1 81 ? 2.566 1.282 -5.072 1.00 92.62 81 ALA A CA 1
ATOM 651 C C . ALA A 1 81 ? 1.474 2.359 -5.209 1.00 92.62 81 ALA A C 1
ATOM 653 O O . ALA A 1 81 ? 0.830 2.711 -4.223 1.00 92.62 81 ALA A O 1
ATOM 654 N N . ALA A 1 82 ? 1.183 2.837 -6.423 1.00 92.38 82 ALA A N 1
ATOM 655 C CA . ALA A 1 82 ? 0.190 3.882 -6.666 1.00 92.38 82 ALA A CA 1
ATOM 656 C C . ALA A 1 82 ? -1.236 3.548 -6.174 1.00 92.38 82 ALA A C 1
ATOM 658 O O . ALA A 1 82 ? -2.002 4.482 -5.914 1.00 92.38 82 ALA A O 1
ATOM 659 N N . PHE A 1 83 ? -1.597 2.274 -5.954 1.00 92.06 83 PHE A N 1
ATOM 660 C CA . PHE A 1 83 ? -2.866 1.912 -5.297 1.00 92.06 83 PHE A CA 1
ATOM 661 C C . PHE A 1 83 ? -2.998 2.507 -3.886 1.00 92.06 83 PHE A C 1
ATOM 663 O O . PHE A 1 83 ? -4.101 2.852 -3.460 1.00 92.06 83 PHE A O 1
ATOM 670 N N . PHE A 1 84 ? -1.879 2.706 -3.191 1.00 92.94 84 PHE A N 1
ATOM 671 C CA . PHE A 1 84 ? -1.837 3.215 -1.821 1.00 92.94 84 PHE A CA 1
ATOM 672 C C . PHE A 1 84 ? -1.696 4.739 -1.736 1.00 92.94 84 PHE A C 1
ATOM 674 O O . PHE A 1 84 ? -1.730 5.305 -0.648 1.00 92.94 84 PHE A O 1
ATOM 681 N N . ALA A 1 85 ? -1.624 5.442 -2.872 1.00 91.81 85 ALA A N 1
ATOM 682 C CA . ALA A 1 85 ? -1.450 6.898 -2.912 1.00 91.81 85 ALA A CA 1
ATOM 683 C C . ALA A 1 85 ? -2.566 7.681 -2.193 1.00 91.81 85 ALA A C 1
ATOM 685 O O . ALA A 1 85 ? -2.391 8.848 -1.837 1.00 91.81 85 ALA A O 1
ATOM 686 N N . ARG A 1 86 ? -3.734 7.053 -2.006 1.00 91.75 86 ARG A N 1
ATOM 687 C CA . ARG A 1 86 ? -4.901 7.626 -1.323 1.00 91.75 86 ARG A CA 1
ATOM 688 C C . ARG A 1 86 ? -5.022 7.208 0.141 1.00 91.75 86 ARG A C 1
ATOM 690 O O . ARG A 1 86 ? -6.040 7.513 0.753 1.00 91.75 86 ARG A O 1
ATOM 697 N N . VAL A 1 87 ? -4.019 6.558 0.724 1.00 91.81 87 VAL A N 1
ATOM 698 C CA . VAL A 1 87 ? -4.004 6.313 2.168 1.00 91.81 87 VAL A CA 1
ATOM 699 C C . VAL A 1 87 ? -3.621 7.611 2.891 1.00 91.81 87 VAL A C 1
ATOM 701 O O . VAL A 1 87 ? -2.649 8.308 2.572 1.00 91.81 87 VAL A O 1
ATOM 704 N N . GLY A 1 88 ? -4.495 8.029 3.796 1.00 89.50 88 GLY A N 1
ATOM 705 C C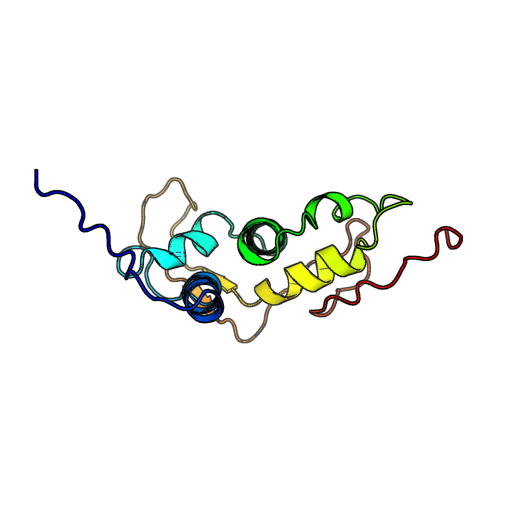A . GLY A 1 88 ? -4.358 9.207 4.633 1.00 89.50 88 GLY A CA 1
ATOM 706 C C . GLY A 1 88 ? -4.084 8.838 6.075 1.00 89.50 88 GLY A C 1
ATOM 707 O O . GLY A 1 88 ? -4.580 7.833 6.567 1.00 89.50 88 GLY A O 1
ATOM 708 N N . HIS A 1 89 ? -3.299 9.698 6.711 1.00 87.38 89 HIS A N 1
ATOM 709 C CA . HIS A 1 89 ? -2.760 9.560 8.053 1.00 87.38 89 HIS A CA 1
ATOM 710 C C . HIS A 1 89 ? -2.984 10.893 8.768 1.00 87.38 89 HIS A C 1
ATOM 712 O O . HIS A 1 89 ? -2.827 11.951 8.149 1.00 87.38 89 HIS A O 1
ATOM 718 N N . ASN A 1 90 ? -3.378 10.879 10.036 1.00 80.19 90 ASN A N 1
ATOM 719 C CA . ASN A 1 90 ? -3.386 12.073 10.889 1.00 80.19 90 ASN A CA 1
ATOM 720 C C . ASN A 1 90 ? -2.754 11.774 12.258 1.00 80.19 90 ASN A C 1
ATOM 722 O O . ASN A 1 90 ? -3.338 12.015 13.307 1.00 80.19 90 ASN A O 1
ATOM 726 N N . GLY A 1 91 ? -1.547 11.211 12.243 1.00 65.06 91 GLY A N 1
ATOM 727 C CA . GLY A 1 91 ? -0.761 10.995 13.455 1.00 65.06 91 GLY A CA 1
ATOM 728 C C . GLY A 1 91 ? -0.117 12.291 13.955 1.00 65.06 91 GLY A C 1
ATOM 729 O O . GLY A 1 91 ? 0.191 13.186 13.167 1.00 65.06 91 GLY A O 1
ATOM 730 N N . GLY A 1 92 ? 0.081 12.389 15.274 1.00 56.91 92 GLY A N 1
ATOM 731 C CA . GLY A 1 92 ? 0.799 13.492 15.924 1.00 56.91 92 GLY A CA 1
ATOM 732 C C . GLY A 1 92 ? 2.256 13.629 15.460 1.00 56.91 92 GLY A C 1
ATOM 733 O O . GLY A 1 92 ? 2.739 12.824 14.671 1.00 56.91 92 GLY A O 1
ATOM 734 N N . LEU A 1 93 ? 2.950 14.653 15.981 1.00 52.56 93 LEU A N 1
ATOM 735 C CA . LEU A 1 93 ? 4.219 15.254 15.511 1.00 52.56 93 LEU A CA 1
ATOM 736 C C . LEU A 1 93 ? 5.367 14.318 15.049 1.00 52.56 93 LEU A C 1
ATOM 738 O O . LEU A 1 93 ? 6.341 14.819 14.491 1.00 52.56 93 LEU A O 1
ATOM 742 N N . SER A 1 94 ? 5.308 13.000 15.262 1.00 53.78 94 SER A N 1
ATOM 743 C CA . SER A 1 94 ? 6.251 12.012 14.718 1.00 53.78 94 SER A CA 1
ATOM 744 C C . SER A 1 94 ? 5.647 10.590 14.715 1.00 53.78 94 SER A C 1
ATOM 746 O O . SER A 1 94 ? 5.600 9.951 15.778 1.00 53.78 94 SER A O 1
ATOM 748 N N . PRO A 1 95 ? 5.218 10.036 13.567 1.00 52.03 95 PRO A N 1
ATOM 749 C CA . PRO A 1 95 ? 5.060 8.587 13.405 1.00 52.03 95 PRO A CA 1
ATOM 750 C C . PRO A 1 95 ? 6.473 7.971 13.350 1.00 52.03 95 PRO A C 1
ATOM 752 O O . PRO A 1 95 ? 7.264 8.469 12.546 1.00 52.03 95 PRO A O 1
ATOM 755 N N . PRO A 1 96 ? 6.889 6.977 14.175 1.00 54.84 96 PRO A N 1
ATOM 756 C CA . PRO A 1 96 ? 6.193 6.145 15.170 1.00 54.84 96 PRO A CA 1
ATOM 757 C C . PRO A 1 96 ? 6.586 6.426 16.648 1.00 54.84 96 PRO A C 1
ATOM 759 O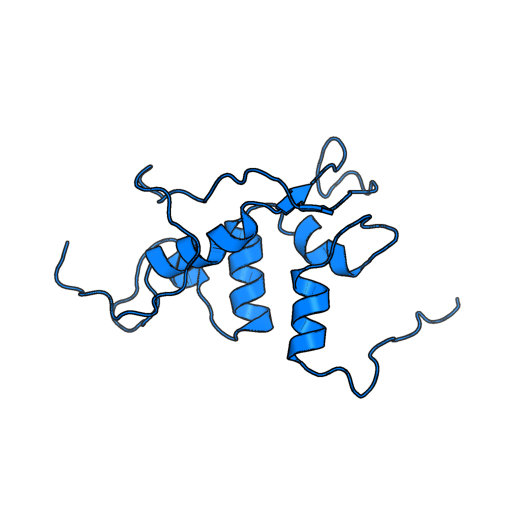 O . PRO A 1 96 ? 6.285 5.629 17.535 1.00 54.84 96 PRO A O 1
ATOM 762 N N . ILE A 1 97 ? 7.271 7.537 16.944 1.00 56.66 97 ILE A N 1
ATOM 763 C CA . ILE A 1 97 ? 7.869 7.804 18.274 1.00 56.66 97 ILE A CA 1
ATOM 764 C C . ILE A 1 97 ? 6.832 8.285 19.298 1.00 56.66 97 ILE A C 1
ATOM 766 O O . ILE A 1 97 ? 6.954 8.015 20.489 1.00 56.66 97 ILE A O 1
ATOM 770 N N . SER A 1 98 ? 5.797 8.996 18.847 1.00 63.47 98 SER A N 1
ATOM 771 C CA . SER A 1 98 ? 4.847 9.663 19.748 1.00 63.47 98 SER A CA 1
ATOM 772 C C . SER A 1 98 ? 3.843 8.726 20.434 1.00 63.47 98 SER A C 1
ATOM 774 O O . SER A 1 98 ? 3.163 9.160 21.360 1.00 63.47 98 SER A O 1
ATOM 776 N N . GLY A 1 99 ? 3.717 7.464 19.996 1.00 68.56 99 GLY A N 1
ATOM 777 C CA . GLY A 1 99 ? 2.779 6.480 20.566 1.00 68.56 99 GLY A CA 1
ATOM 778 C C . GLY A 1 99 ? 1.293 6.876 20.506 1.00 68.56 99 GLY A C 1
ATOM 779 O O . GLY A 1 99 ? 0.446 6.169 21.053 1.00 68.56 99 GLY A O 1
ATOM 780 N N . GLY A 1 100 ? 0.975 8.004 19.867 1.00 79.00 100 GLY A N 1
ATOM 781 C CA . GLY A 1 100 ? -0.361 8.583 19.817 1.00 79.00 100 GLY A CA 1
ATOM 782 C C . GLY A 1 100 ? -1.330 7.793 18.943 1.00 79.00 100 GLY A C 1
ATOM 783 O O . GLY A 1 100 ? -0.933 6.965 18.119 1.00 79.00 100 GLY A O 1
ATOM 784 N N . GLU A 1 101 ? -2.620 8.064 19.132 1.00 84.88 101 GLU A N 1
ATOM 785 C CA . GLU A 1 101 ? -3.663 7.594 18.225 1.00 84.88 101 GLU A CA 1
ATOM 786 C C . GLU A 1 101 ? -3.446 8.213 16.841 1.00 84.88 101 GLU A C 1
ATOM 788 O O . GLU A 1 101 ? -3.170 9.406 16.711 1.00 84.88 101 GLU A O 1
ATOM 793 N N . GLU A 1 102 ? -3.590 7.398 15.804 1.00 86.56 102 GLU A N 1
ATOM 794 C CA . GLU A 1 102 ? -3.545 7.835 14.414 1.00 86.56 102 GLU A CA 1
ATOM 795 C C . GLU A 1 102 ? -4.789 7.311 13.703 1.00 86.56 102 GLU A C 1
ATOM 797 O O . GLU A 1 102 ? -5.178 6.155 13.892 1.00 86.56 102 GLU A O 1
ATOM 802 N N . LEU A 1 103 ? -5.434 8.154 12.898 1.00 89.50 103 LEU A N 1
ATOM 8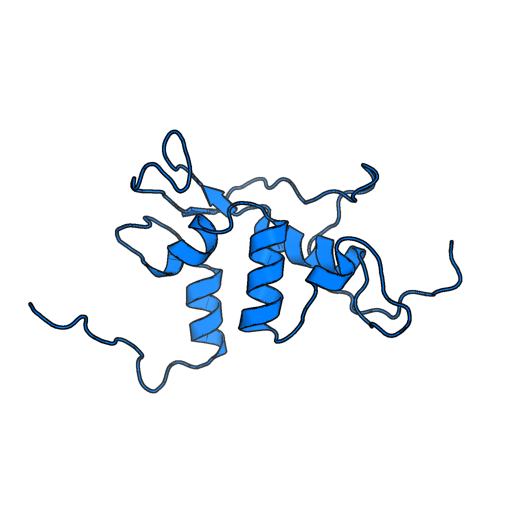03 C CA . LEU A 1 103 ? -6.533 7.738 12.036 1.00 89.50 103 LEU A CA 1
ATOM 804 C C . LEU A 1 103 ? -6.003 7.484 10.631 1.00 89.50 103 LEU A C 1
ATOM 806 O O . LEU A 1 103 ? -5.426 8.364 9.988 1.00 89.50 103 LEU A O 1
ATOM 810 N N . ILE A 1 104 ? -6.292 6.281 10.147 1.00 92.25 104 ILE A N 1
ATOM 811 C CA . ILE A 1 104 ? -6.105 5.884 8.759 1.00 92.25 104 ILE A CA 1
ATOM 812 C C . ILE A 1 104 ? -7.412 6.111 8.002 1.00 92.25 104 ILE A C 1
ATOM 814 O O . ILE A 1 104 ? -8.469 5.624 8.411 1.00 92.25 104 ILE A O 1
ATOM 818 N N . TYR A 1 105 ? -7.376 6.855 6.901 1.00 92.94 105 TYR A N 1
ATOM 819 C CA . TYR A 1 105 ? -8.577 7.208 6.137 1.00 92.94 105 TYR A CA 1
ATOM 820 C C . TYR A 1 105 ? -8.297 7.319 4.634 1.00 92.94 105 TYR A C 1
ATOM 822 O O . TYR A 1 105 ? -7.188 7.666 4.235 1.00 92.94 105 TYR A O 1
ATOM 830 N N . PRO A 1 106 ? -9.287 7.050 3.765 1.00 92.62 106 PRO A N 1
ATOM 831 C CA . PRO A 1 106 ? -9.133 7.271 2.334 1.00 92.62 106 PRO A CA 1
ATOM 832 C C . PRO A 1 106 ? -9.147 8.772 2.010 1.00 92.62 106 PRO A C 1
ATOM 834 O O . PRO A 1 106 ? -10.051 9.502 2.417 1.00 92.62 106 PRO A O 1
ATOM 837 N N . LYS A 1 107 ? -8.169 9.232 1.232 1.00 90.75 107 LYS A N 1
ATOM 838 C CA . LYS A 1 107 ? -8.128 10.575 0.642 1.00 90.75 107 LYS A CA 1
ATOM 839 C C . LYS A 1 107 ? -8.888 10.602 -0.685 1.00 90.75 107 LYS A C 1
ATOM 841 O O . LYS A 1 107 ? -8.856 9.643 -1.457 1.00 90.75 107 LYS A O 1
ATOM 846 N N . THR A 1 108 ? -9.508 11.739 -0.992 1.00 86.06 108 THR A N 1
ATOM 847 C CA . THR A 1 108 ? -10.131 11.995 -2.304 1.00 86.06 108 THR A CA 1
ATOM 848 C C . THR A 1 108 ? -9.087 12.145 -3.410 1.00 86.06 108 THR A C 1
ATOM 850 O O . THR A 1 108 ? -9.291 11.660 -4.520 1.00 86.06 108 THR A O 1
ATOM 853 N N . VAL A 1 109 ? -7.939 12.747 -3.089 1.00 81.88 109 VAL A N 1
ATOM 854 C CA . VAL A 1 109 ? -6.796 12.929 -3.989 1.00 81.88 109 VAL A CA 1
ATOM 855 C C . VAL A 1 109 ? -5.558 12.290 -3.364 1.00 81.88 109 VAL A C 1
ATOM 857 O O . VAL A 1 109 ? -5.274 12.493 -2.186 1.00 81.88 109 VAL A O 1
ATOM 860 N N . GLY A 1 110 ? -4.831 11.502 -4.155 1.00 78.12 110 GLY A N 1
ATOM 861 C CA . GLY A 1 110 ? -3.578 10.868 -3.754 1.00 78.12 110 GLY A CA 1
ATOM 862 C C . GLY A 1 110 ? -2.419 11.345 -4.617 1.00 78.12 110 GLY A C 1
ATOM 863 O O . GLY A 1 110 ? -2.599 11.590 -5.811 1.00 78.12 110 GLY A O 1
ATOM 864 N N . VAL A 1 111 ? -1.231 11.462 -4.027 1.00 78.00 111 VAL A N 1
ATOM 865 C CA . VAL A 1 111 ? -0.000 11.731 -4.779 1.00 78.00 111 VAL A CA 1
ATOM 866 C C . VAL A 1 111 ? 0.593 10.387 -5.177 1.00 78.00 111 VAL A C 1
ATOM 868 O O . VAL A 1 111 ? 1.084 9.638 -4.335 1.00 78.00 111 VAL A O 1
ATOM 871 N N . THR A 1 112 ? 0.487 10.051 -6.461 1.00 78.88 112 THR A N 1
ATOM 872 C CA . THR A 1 112 ? 1.105 8.842 -7.012 1.00 78.88 112 THR A CA 1
ATOM 873 C C . THR A 1 112 ? 2.624 8.950 -6.916 1.00 78.88 112 THR A C 1
ATOM 875 O O . THR A 1 112 ? 3.155 10.044 -7.135 1.00 78.88 112 THR A O 1
ATOM 878 N N . PRO A 1 113 ? 3.331 7.844 -6.638 1.00 75.56 113 PRO A N 1
ATOM 879 C CA . PRO A 1 113 ? 4.780 7.851 -6.649 1.00 75.56 113 PRO A CA 1
ATOM 880 C C . PRO A 1 113 ? 5.298 8.236 -8.041 1.00 75.56 113 PRO A C 1
ATOM 882 O O . PRO A 1 113 ? 4.664 7.968 -9.068 1.00 75.56 113 PRO A O 1
ATOM 885 N N . THR A 1 114 ? 6.436 8.915 -8.051 1.00 70.00 114 THR A N 1
ATOM 886 C CA . THR A 1 114 ? 7.155 9.305 -9.263 1.00 70.00 114 THR A CA 1
ATOM 887 C C . THR A 1 114 ? 8.322 8.364 -9.491 1.00 70.00 114 THR A C 1
ATOM 889 O O . THR A 1 114 ? 8.853 7.778 -8.544 1.00 70.00 114 THR A O 1
ATOM 892 N N . TRP A 1 115 ? 8.748 8.272 -10.745 1.00 69.06 115 TRP A N 1
ATOM 893 C CA . TRP A 1 115 ? 10.012 7.634 -11.076 1.00 69.06 115 TRP A CA 1
ATOM 894 C C . TRP A 1 115 ? 11.201 8.296 -10.341 1.00 69.06 115 TRP A C 1
ATOM 896 O O . TRP A 1 115 ? 11.142 9.497 -10.045 1.00 69.06 115 TRP A O 1
ATOM 906 N N . PRO A 1 116 ? 12.287 7.547 -10.050 1.00 66.00 116 PRO A N 1
ATOM 907 C CA . PRO A 1 116 ? 13.466 8.069 -9.353 1.00 66.00 116 PRO A CA 1
ATOM 908 C C . PRO A 1 116 ? 14.181 9.215 -10.083 1.00 66.00 116 PRO A C 1
ATOM 910 O O . PRO A 1 116 ? 14.846 10.021 -9.442 1.00 66.00 116 PRO A O 1
ATOM 913 N N . ASP A 1 117 ? 14.039 9.307 -11.405 1.00 68.31 117 ASP A N 1
ATOM 914 C CA . ASP A 1 117 ? 14.605 10.370 -12.247 1.00 68.31 117 ASP A CA 1
ATOM 915 C C . ASP A 1 117 ? 13.747 11.652 -12.285 1.00 68.31 117 ASP A C 1
ATOM 917 O O . ASP A 1 117 ? 14.045 12.584 -13.031 1.00 68.31 117 ASP A O 1
ATOM 921 N N . GLY A 1 118 ? 12.676 11.719 -11.483 1.00 60.88 118 GLY A N 1
ATOM 922 C CA . GLY A 1 118 ? 11.719 12.829 -11.494 1.00 60.88 118 GLY A CA 1
ATOM 923 C C . GLY A 1 118 ? 10.718 12.773 -12.656 1.00 60.88 118 GLY A C 1
ATOM 924 O O . GLY A 1 118 ? 9.990 13.741 -12.879 1.00 60.88 118 GLY A O 1
ATOM 925 N N . GLY A 1 119 ? 10.678 11.659 -13.392 1.00 65.44 119 GLY A N 1
ATOM 926 C CA . GLY A 1 119 ? 9.823 11.437 -14.550 1.00 65.44 119 GLY A CA 1
ATOM 927 C C . GLY A 1 119 ? 8.348 11.145 -14.243 1.00 65.44 119 GLY A C 1
ATOM 928 O O . GLY A 1 119 ? 7.779 11.539 -13.222 1.00 65.44 119 GLY A O 1
ATOM 929 N N . LYS A 1 120 ? 7.697 10.470 -15.204 1.00 64.88 120 LYS A N 1
ATOM 930 C CA . LYS A 1 120 ? 6.240 10.253 -15.290 1.00 64.88 120 LYS A CA 1
ATOM 931 C C . LYS A 1 120 ? 5.622 9.770 -13.971 1.00 64.88 120 LYS A C 1
ATOM 933 O O . LYS A 1 120 ? 6.128 8.868 -13.308 1.00 64.88 120 LYS A O 1
ATOM 938 N N . ARG A 1 121 ? 4.446 10.320 -13.645 1.00 66.44 121 ARG A N 1
ATOM 939 C CA . ARG A 1 121 ? 3.545 9.728 -12.647 1.00 66.44 121 ARG A CA 1
ATOM 940 C C . ARG A 1 121 ? 3.047 8.388 -13.170 1.00 66.44 121 ARG A C 1
ATOM 942 O O . ARG A 1 121 ? 2.574 8.320 -14.305 1.00 66.44 121 ARG A O 1
ATOM 949 N N . VAL A 1 122 ? 3.120 7.357 -12.337 1.00 74.69 122 VAL A N 1
ATOM 950 C CA . VAL A 1 122 ? 2.652 6.019 -12.705 1.00 74.69 122 VAL A CA 1
ATOM 951 C C . VAL A 1 122 ? 1.218 5.840 -12.214 1.00 74.69 122 VAL A C 1
ATOM 953 O O . VAL A 1 122 ? 0.903 6.098 -11.050 1.00 74.69 122 VAL A O 1
ATOM 956 N N . ALA A 1 123 ? 0.326 5.458 -13.127 1.00 78.38 123 ALA A N 1
ATOM 957 C CA . ALA A 1 123 ? -1.049 5.123 -12.782 1.00 78.38 123 ALA A CA 1
ATOM 958 C C . ALA A 1 123 ? -1.096 3.777 -12.035 1.00 78.38 123 ALA A C 1
ATOM 960 O O . ALA A 1 123 ? -0.254 2.918 -12.297 1.00 78.38 123 ALA A O 1
ATOM 961 N N . PRO A 1 124 ? -2.079 3.558 -11.141 1.00 82.94 124 PRO A N 1
ATOM 962 C CA . PRO A 1 124 ? -2.244 2.268 -10.485 1.00 82.94 124 PRO A CA 1
ATOM 963 C C . PRO A 1 124 ? -2.384 1.118 -11.484 1.00 82.94 124 PRO A C 1
ATOM 965 O O . PRO A 1 124 ? -3.234 1.176 -12.374 1.00 82.94 124 PRO A O 1
ATOM 968 N N . GLY A 1 125 ? -1.572 0.074 -11.329 1.00 83.31 125 GLY A N 1
ATOM 969 C CA . GLY A 1 125 ? -1.595 -1.076 -12.226 1.00 83.31 125 GLY A CA 1
ATOM 970 C C . GLY A 1 125 ? -0.466 -2.075 -11.986 1.00 83.31 125 GLY A C 1
ATOM 971 O O . GLY A 1 125 ? 0.559 -1.749 -11.398 1.00 83.31 125 GLY A O 1
ATOM 972 N N . LEU A 1 126 ? -0.691 -3.297 -12.465 1.00 78.94 126 LEU A N 1
ATOM 973 C CA . LEU A 1 126 ? 0.298 -4.362 -12.605 1.00 78.94 126 LEU A CA 1
ATOM 974 C C . LEU A 1 126 ? 0.135 -4.897 -14.023 1.00 78.94 126 LEU A C 1
ATOM 976 O O . LEU A 1 126 ? -0.873 -5.534 -14.328 1.00 78.94 126 LEU A O 1
ATOM 980 N N . ALA A 1 127 ? 1.066 -4.567 -14.909 1.00 69.19 127 ALA A N 1
ATOM 981 C CA . ALA A 1 127 ? 1.017 -5.027 -16.287 1.00 69.19 127 ALA A CA 1
ATOM 982 C C . ALA A 1 127 ? 1.716 -6.384 -16.426 1.00 69.19 127 ALA A C 1
ATOM 984 O O . ALA A 1 127 ? 1.302 -7.181 -17.267 1.00 69.19 127 ALA A O 1
ATOM 985 N N . GLY A 1 128 ? 2.758 -6.644 -15.623 1.00 61.72 128 GLY A N 1
ATOM 986 C CA . GLY A 1 128 ? 3.527 -7.896 -15.650 1.00 61.72 128 GLY A CA 1
ATOM 987 C C . GLY A 1 128 ? 4.046 -8.245 -17.046 1.00 61.72 128 GLY A C 1
ATOM 988 O O . GLY A 1 128 ? 4.212 -9.417 -17.384 1.00 61.72 128 GLY A O 1
ATOM 989 N N . ARG A 1 129 ? 4.203 -7.232 -17.907 1.00 62.19 129 ARG A N 1
ATOM 990 C CA . ARG A 1 129 ? 4.628 -7.422 -19.290 1.00 62.19 129 ARG A CA 1
ATOM 991 C C . ARG A 1 129 ? 6.143 -7.591 -19.281 1.00 62.19 129 ARG A C 1
ATOM 993 O O . ARG A 1 129 ? 6.808 -6.773 -18.647 1.00 62.19 129 ARG A O 1
ATOM 1000 N N . PRO A 1 130 ? 6.692 -8.573 -20.019 1.00 55.66 130 PRO A N 1
ATOM 1001 C CA . PRO A 1 130 ? 8.129 -8.666 -20.220 1.00 55.66 130 PRO A CA 1
ATOM 1002 C C . PRO A 1 130 ? 8.660 -7.320 -20.709 1.00 55.66 130 PRO A C 1
ATOM 1004 O O . PRO A 1 130 ? 8.173 -6.772 -21.702 1.00 55.66 130 PRO A O 1
ATOM 1007 N N . VAL A 1 131 ? 9.613 -6.766 -19.972 1.00 58.03 131 VAL A N 1
ATOM 1008 C CA . VAL A 1 131 ? 10.219 -5.475 -20.287 1.00 58.03 131 VAL A CA 1
ATOM 1009 C C . VAL A 1 131 ? 11.274 -5.750 -21.339 1.00 58.03 131 VAL A C 1
ATOM 1011 O O . VAL A 1 131 ? 12.196 -6.525 -21.089 1.00 58.03 131 VAL A O 1
ATOM 1014 N N . ASP A 1 132 ? 11.126 -5.171 -22.530 1.00 57.44 132 ASP A N 1
ATOM 1015 C CA . ASP A 1 132 ? 12.118 -5.345 -23.587 1.00 57.44 132 ASP A CA 1
ATOM 1016 C C . ASP A 1 132 ? 13.474 -4.814 -23.104 1.00 57.44 132 ASP A C 1
ATOM 1018 O O . ASP A 1 132 ? 13.656 -3.621 -22.859 1.00 57.44 132 ASP A O 1
ATOM 1022 N N . HIS A 1 133 ? 14.442 -5.718 -22.961 1.00 51.66 133 HIS A N 1
ATOM 1023 C CA . HIS A 1 133 ? 15.791 -5.397 -22.501 1.00 51.66 133 HIS A CA 1
ATOM 1024 C C . HIS A 1 133 ? 16.579 -4.548 -23.518 1.00 51.66 133 HIS A C 1
ATOM 1026 O O . HIS A 1 133 ? 17.709 -4.155 -23.230 1.00 51.66 133 HIS A O 1
ATOM 1032 N N . ARG A 1 134 ? 16.026 -4.300 -24.717 1.00 46.12 134 ARG A N 1
ATOM 1033 C CA . ARG A 1 134 ? 16.700 -3.630 -25.840 1.00 46.12 134 ARG A CA 1
ATOM 1034 C C . ARG A 1 134 ? 16.390 -2.142 -25.987 1.00 46.12 134 ARG A C 1
ATOM 1036 O O . ARG A 1 134 ? 16.958 -1.515 -26.875 1.00 46.12 134 ARG A O 1
ATOM 1043 N N . SER A 1 135 ? 15.543 -1.559 -25.140 1.00 43.22 135 SER A N 1
ATOM 1044 C CA . SER A 1 135 ? 15.277 -0.115 -25.157 1.00 43.22 135 SER A CA 1
ATOM 1045 C C . SER A 1 135 ? 15.937 0.593 -23.967 1.00 43.22 135 SER A C 1
ATOM 1047 O O . SER A 1 135 ? 15.277 0.928 -22.980 1.00 43.22 135 SER A O 1
ATOM 1049 N N . ARG A 1 136 ? 17.251 0.805 -24.055 1.00 44.75 136 ARG A N 1
ATOM 1050 C CA . ARG A 1 136 ? 17.990 1.846 -23.328 1.00 44.75 136 ARG A CA 1
ATOM 1051 C C . ARG A 1 136 ? 18.973 2.507 -24.277 1.00 44.75 136 ARG A C 1
ATOM 1053 O O . ARG A 1 136 ? 19.576 1.762 -25.078 1.00 44.75 136 ARG A O 1
#

pLDDT: mean 79.84, std 15.59, range [34.12, 95.12]

Secondary structure (DSSP, 8-state):
-PPPP----TT--HHHHHHHHHT--EETTT-GGGHHHHT--SHHHHHHHHIIIII---GGGGGT---TT-S--HHHHHHHHHTTTTEEE---SSTTTT----EEEE-SS--PPBPTTS-PBPPS----PPP-TT--